Protein AF-A0A519W7D2-F1 (afdb_monomer_lite)

Foldseek 3Di:
DDQDFPPAAPVNCCVVVNAAPDWDDDPQWIWGWHDDPFKIKIFIAGPVSRGTHDIDMDTD

pLDDT: mean 91.52, std 5.04, range [69.0, 96.44]

Radius of gyration: 10.88 Å; chains: 1; bounding box: 26×19×28 Å

Structure (mmCIF, N/CA/C/O backbone):
data_AF-A0A519W7D2-F1
#
_entry.id   AF-A0A519W7D2-F1
#
loop_
_atom_site.group_PDB
_atom_site.id
_atom_site.type_symbol
_atom_site.label_atom_id
_atom_site.label_alt_id
_atom_site.label_comp_id
_atom_site.label_asym_id
_atom_site.label_entity_id
_atom_site.label_seq_id
_atom_site.pdbx_PDB_ins_code
_atom_site.Cartn_x
_atom_site.Cartn_y
_atom_site.Cartn_z
_atom_site.occupancy
_atom_site.B_iso_or_equiv
_atom_site.auth_seq_id
_atom_site.auth_comp_id
_atom_site.auth_asym_id
_atom_site.auth_atom_id
_atom_site.pdbx_PDB_model_num
ATOM 1 N N . MET A 1 1 ? -3.312 9.900 -11.499 1.00 69.00 1 MET A N 1
ATOM 2 C CA . MET A 1 1 ? -4.154 10.046 -10.295 1.00 69.00 1 MET A CA 1
ATOM 3 C C . MET A 1 1 ? -3.351 10.783 -9.236 1.00 69.00 1 MET A C 1
ATOM 5 O O . MET A 1 1 ? -2.153 10.548 -9.147 1.00 69.00 1 MET A O 1
ATOM 9 N N . LEU A 1 2 ? -3.984 11.680 -8.484 1.00 82.19 2 LEU A N 1
ATOM 10 C CA . LEU A 1 2 ? -3.393 12.272 -7.282 1.00 82.19 2 LEU A CA 1
ATOM 11 C C . LEU A 1 2 ? -3.737 11.368 -6.092 1.00 82.19 2 LEU A C 1
ATOM 13 O O . LEU A 1 2 ? -4.906 11.035 -5.910 1.00 82.19 2 LEU A O 1
ATOM 17 N N . ILE A 1 3 ? -2.728 10.940 -5.332 1.00 88.81 3 ILE A N 1
ATOM 18 C CA . ILE A 1 3 ? -2.931 10.205 -4.079 1.00 88.81 3 ILE A CA 1
ATOM 19 C C . ILE A 1 3 ? -3.213 11.246 -2.994 1.00 88.81 3 ILE A C 1
ATOM 21 O O . ILE A 1 3 ? -2.326 12.014 -2.620 1.00 88.81 3 ILE A O 1
ATOM 25 N N . ASN A 1 4 ? -4.449 11.283 -2.502 1.00 92.44 4 ASN A N 1
ATOM 26 C CA . ASN A 1 4 ? -4.886 12.227 -1.482 1.00 92.44 4 ASN A CA 1
ATOM 27 C C . ASN A 1 4 ? -4.855 11.550 -0.111 1.00 92.44 4 ASN A C 1
ATOM 29 O O . ASN A 1 4 ? -5.586 10.589 0.139 1.00 92.44 4 ASN A O 1
ATOM 33 N N . LYS A 1 5 ? -4.016 12.067 0.789 1.00 90.94 5 LYS A N 1
ATOM 34 C CA . LYS A 1 5 ? -3.905 11.551 2.158 1.00 90.94 5 LYS A CA 1
ATOM 35 C C . LYS A 1 5 ? -5.245 11.652 2.894 1.00 90.94 5 LYS A C 1
ATOM 37 O O . LYS A 1 5 ? -5.931 12.666 2.770 1.00 90.94 5 LYS A O 1
ATOM 42 N N . GLY A 1 6 ? -5.612 10.605 3.629 1.00 90.75 6 GLY A N 1
ATOM 43 C CA . GLY A 1 6 ? -6.877 10.498 4.366 1.00 90.75 6 GLY A CA 1
ATOM 44 C C . GLY A 1 6 ? -8.131 10.348 3.494 1.00 90.75 6 GLY A C 1
ATOM 45 O O . GLY A 1 6 ? -9.236 10.334 4.025 1.00 90.75 6 GLY A O 1
ATOM 46 N N . GLN A 1 7 ? -7.992 10.265 2.165 1.00 92.06 7 GLN A N 1
ATOM 47 C CA . GLN A 1 7 ? -9.122 10.109 1.239 1.00 92.06 7 GLN A CA 1
ATOM 48 C C . GLN A 1 7 ? -8.948 8.917 0.304 1.00 92.06 7 GLN A C 1
ATOM 50 O O . GLN A 1 7 ? -9.892 8.172 0.075 1.00 92.06 7 GLN A O 1
ATOM 55 N N . THR A 1 8 ? -7.751 8.744 -0.258 1.00 94.44 8 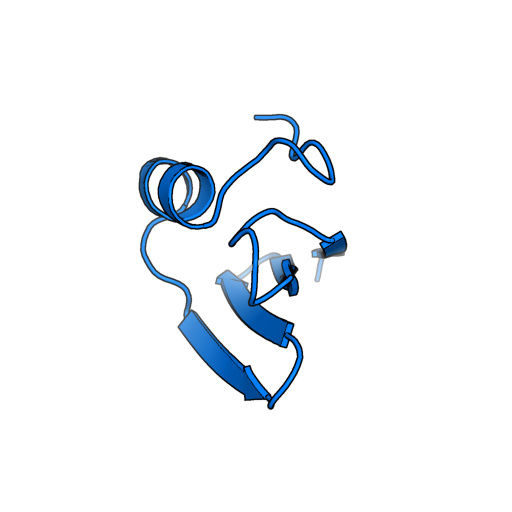THR A N 1
ATOM 56 C CA . THR A 1 8 ? -7.450 7.616 -1.138 1.00 94.44 8 THR A CA 1
ATOM 57 C C . THR A 1 8 ? -7.345 6.344 -0.310 1.00 94.44 8 THR A C 1
ATOM 59 O O . THR A 1 8 ? -6.564 6.289 0.641 1.00 94.44 8 THR A O 1
ATOM 62 N N . THR A 1 9 ? -8.119 5.327 -0.675 1.00 94.56 9 THR A N 1
ATOM 63 C CA . THR A 1 9 ? -8.156 4.040 0.025 1.00 94.56 9 THR A CA 1
ATOM 64 C C . THR A 1 9 ? -7.173 3.039 -0.573 1.00 94.56 9 THR A C 1
ATOM 66 O O . THR A 1 9 ? -6.736 3.173 -1.720 1.00 94.56 9 THR A O 1
ATOM 69 N N . SER A 1 10 ? -6.860 1.984 0.177 1.00 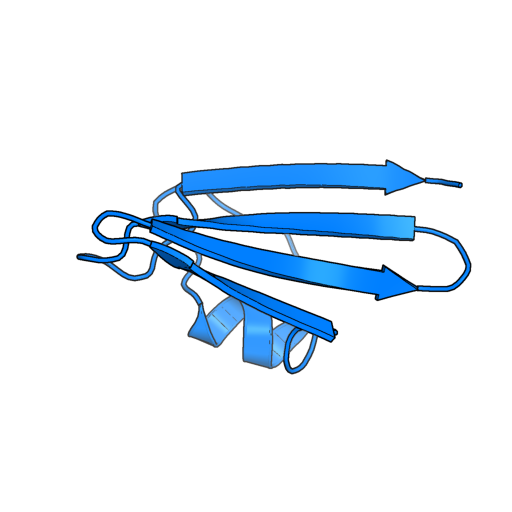93.44 10 SER A N 1
ATOM 70 C CA . SER A 1 10 ? -6.123 0.818 -0.328 1.00 93.44 10 SER A CA 1
ATOM 71 C C . SER A 1 10 ? -6.769 0.223 -1.588 1.00 93.44 10 SER A C 1
ATOM 73 O O . SER A 1 10 ? -6.072 -0.127 -2.540 1.00 93.44 10 SER A O 1
ATOM 75 N N . SER A 1 11 ? -8.104 0.195 -1.649 1.00 93.44 11 SER A N 1
ATOM 76 C CA . SER A 1 11 ? -8.860 -0.299 -2.807 1.00 93.44 11 SER A CA 1
ATOM 77 C C . SER A 1 11 ? -8.680 0.582 -4.044 1.00 93.44 11 SER A C 1
ATOM 79 O O . SER A 1 11 ? -8.482 0.059 -5.140 1.00 93.44 11 SER A O 1
ATOM 81 N N . ASP A 1 12 ? -8.682 1.908 -3.883 1.00 94.25 12 ASP A N 1
ATOM 82 C CA . ASP A 1 12 ? -8.430 2.835 -4.994 1.00 94.25 12 ASP A CA 1
ATOM 83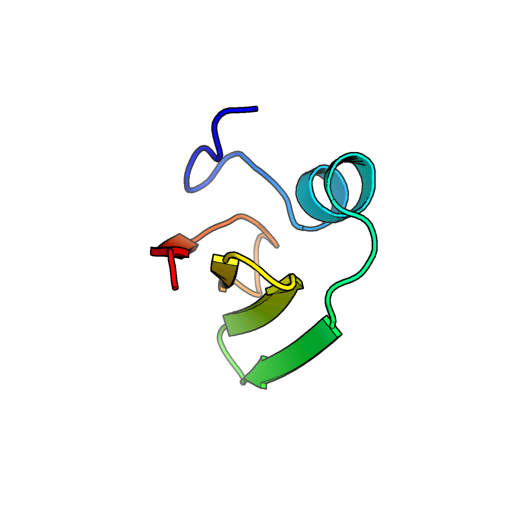 C C . ASP A 1 12 ? -7.025 2.643 -5.572 1.00 94.25 12 ASP A C 1
ATOM 85 O O . ASP A 1 12 ? -6.839 2.642 -6.790 1.00 94.25 12 ASP A O 1
ATOM 89 N N . ILE A 1 13 ? -6.037 2.433 -4.694 1.00 93.75 13 ILE A N 1
ATOM 90 C CA . ILE A 1 13 ? -4.661 2.149 -5.101 1.00 93.75 13 ILE A CA 1
ATOM 91 C C . ILE A 1 13 ? -4.598 0.834 -5.890 1.00 93.75 13 ILE A C 1
ATOM 93 O O . ILE A 1 13 ? -4.010 0.824 -6.971 1.00 93.75 13 ILE A O 1
ATOM 97 N N . VAL A 1 14 ? -5.239 -0.246 -5.423 1.00 94.06 14 VAL A N 1
ATOM 98 C CA . VAL A 1 14 ? -5.252 -1.531 -6.153 1.00 94.06 14 VAL A CA 1
ATOM 99 C C . VAL A 1 14 ? -5.940 -1.406 -7.508 1.00 94.06 14 VAL A C 1
ATOM 101 O O . VAL A 1 14 ? -5.430 -1.922 -8.500 1.00 94.06 14 VAL A O 1
ATOM 104 N N . ASN A 1 15 ? -7.068 -0.700 -7.583 1.00 93.44 15 ASN A N 1
ATOM 105 C CA . ASN A 1 15 ? -7.789 -0.503 -8.841 1.00 93.44 15 ASN A CA 1
ATOM 106 C C . ASN A 1 15 ? -6.943 0.235 -9.889 1.00 93.44 15 ASN A C 1
ATOM 108 O O . ASN A 1 15 ? -7.115 0.013 -11.087 1.00 93.44 15 ASN A O 1
ATOM 112 N N . GLN A 1 16 ? -6.033 1.105 -9.448 1.00 90.69 16 GLN A N 1
ATOM 113 C CA . GLN A 1 16 ? -5.240 1.952 -10.332 1.00 90.69 16 GLN A CA 1
ATOM 114 C C . GLN A 1 16 ? -3.860 1.376 -10.672 1.00 90.69 16 GLN A C 1
ATOM 116 O O . GLN A 1 16 ? -3.413 1.504 -11.813 1.00 90.69 16 GLN A O 1
ATOM 121 N N . PHE A 1 17 ? -3.167 0.804 -9.687 1.00 89.94 17 PHE A N 1
ATOM 122 C CA . PHE A 1 17 ? -1.786 0.326 -9.812 1.00 89.94 17 PHE A CA 1
ATOM 123 C C . PHE A 1 17 ? -1.682 -1.202 -9.861 1.00 89.94 17 PHE A C 1
ATOM 125 O O . PHE A 1 17 ? -0.620 -1.729 -10.185 1.00 89.94 17 PHE A O 1
ATOM 132 N N . GLY A 1 18 ? -2.770 -1.914 -9.569 1.00 92.69 18 GLY A N 1
ATOM 133 C CA . GLY A 1 18 ? -2.743 -3.346 -9.306 1.00 92.69 18 GLY A CA 1
ATOM 134 C C . GLY A 1 18 ? -2.292 -3.662 -7.874 1.00 92.69 18 GLY A C 1
ATOM 135 O O . GLY A 1 18 ? -2.111 -2.760 -7.055 1.00 92.69 18 GLY A O 1
ATOM 136 N N . PRO A 1 19 ? -2.136 -4.952 -7.536 1.00 94.56 19 PRO A N 1
ATOM 137 C CA . PRO A 1 19 ? -1.642 -5.353 -6.224 1.00 94.56 19 PRO A CA 1
ATOM 138 C C . PRO A 1 19 ? -0.179 -4.911 -6.021 1.00 94.56 19 PRO A C 1
ATOM 140 O O . PRO A 1 19 ? 0.589 -4.881 -6.987 1.00 94.56 19 PRO A O 1
ATOM 143 N N . PRO A 1 20 ? 0.238 -4.611 -4.779 1.00 95.62 20 PRO A N 1
ATOM 144 C CA . PRO A 1 20 ? 1.616 -4.229 -4.496 1.00 95.62 20 PRO A CA 1
ATOM 145 C C . PRO A 1 20 ? 2.585 -5.390 -4.728 1.00 95.62 20 PRO A C 1
ATOM 147 O O . PRO A 1 20 ? 2.243 -6.557 -4.525 1.00 95.62 20 PRO A O 1
ATOM 150 N N . THR A 1 21 ? 3.830 -5.061 -5.078 1.00 96.19 21 THR A N 1
ATOM 151 C CA . THR A 1 21 ? 4.932 -6.031 -5.174 1.00 96.19 21 THR A CA 1
ATOM 152 C C . THR A 1 21 ? 5.211 -6.666 -3.813 1.00 96.19 21 THR A C 1
ATOM 154 O O . THR A 1 21 ? 5.430 -7.871 -3.712 1.00 96.19 21 THR A O 1
ATOM 157 N N . MET A 1 22 ? 5.179 -5.854 -2.753 1.00 95.25 22 MET A N 1
ATOM 158 C CA . MET A 1 22 ? 5.354 -6.301 -1.374 1.00 95.25 22 MET A CA 1
ATOM 159 C C . MET A 1 22 ? 4.431 -5.518 -0.442 1.00 95.25 22 MET A C 1
ATOM 161 O O . MET A 1 22 ? 4.236 -4.317 -0.618 1.00 95.25 22 MET A O 1
ATOM 165 N N . ARG A 1 23 ? 3.900 -6.192 0.581 1.00 94.75 23 ARG A N 1
ATOM 166 C CA . ARG A 1 23 ? 3.143 -5.566 1.669 1.00 94.75 23 ARG A CA 1
ATOM 167 C C . ARG A 1 23 ? 3.692 -5.988 3.024 1.00 94.75 23 ARG A C 1
ATOM 169 O O . ARG A 1 23 ? 4.021 -7.159 3.218 1.00 94.75 23 ARG A O 1
ATOM 176 N N . THR A 1 24 ? 3.723 -5.048 3.954 1.00 94.69 24 THR A N 1
ATOM 177 C CA . THR A 1 24 ? 4.100 -5.262 5.35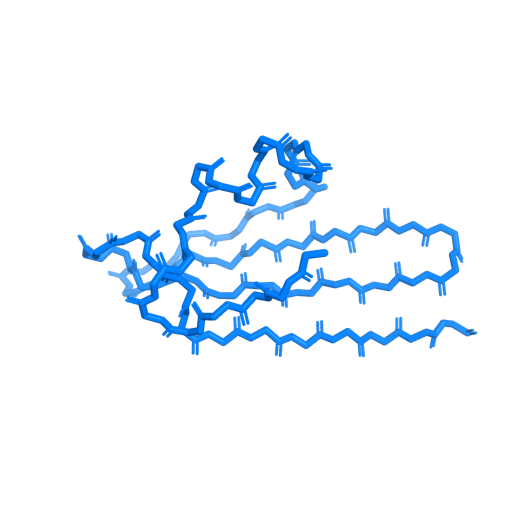0 1.00 94.69 24 THR A CA 1
ATOM 178 C C . THR A 1 24 ? 2.966 -4.755 6.224 1.00 94.69 24 THR A C 1
ATOM 180 O O . THR A 1 24 ? 2.536 -3.618 6.068 1.00 94.69 24 THR A O 1
ATOM 183 N N . ILE A 1 25 ? 2.474 -5.590 7.136 1.00 92.69 25 ILE A N 1
ATOM 184 C CA . ILE A 1 25 ? 1.384 -5.230 8.048 1.00 92.69 25 ILE A CA 1
ATOM 185 C C . ILE A 1 25 ? 1.966 -5.145 9.459 1.00 92.69 25 ILE A C 1
ATOM 187 O O . ILE A 1 25 ? 2.475 -6.132 9.991 1.00 92.69 25 ILE A O 1
ATOM 191 N N . GLU A 1 26 ? 1.897 -3.960 10.051 1.00 90.19 26 GLU A N 1
ATOM 192 C CA . GLU A 1 26 ? 2.222 -3.688 11.449 1.00 90.19 26 GLU A CA 1
ATOM 193 C C . GLU A 1 26 ? 0.930 -3.435 12.237 1.00 90.19 26 GLU A C 1
ATOM 195 O O . GLU A 1 26 ? -0.141 -3.342 11.658 1.00 90.19 26 GLU A O 1
ATOM 200 N N . LYS A 1 27 ? 1.006 -3.321 13.569 1.00 86.50 27 LYS A N 1
ATOM 201 C CA . LYS A 1 27 ? -0.183 -3.158 14.433 1.00 86.50 27 LYS A CA 1
ATOM 202 C C . LYS A 1 27 ? -1.012 -1.897 14.177 1.00 86.50 27 LYS A C 1
ATOM 204 O O . LYS A 1 27 ? -2.145 -1.839 14.639 1.00 86.50 27 LYS A O 1
ATOM 209 N N . THR A 1 28 ? -0.406 -0.869 13.597 1.00 86.75 28 THR A N 1
ATOM 210 C CA . THR A 1 28 ? -1.022 0.456 13.439 1.00 86.75 28 THR A CA 1
ATOM 211 C C . THR A 1 28 ? -1.012 0.930 11.995 1.00 86.75 28 THR A C 1
ATOM 213 O O . THR A 1 28 ? -1.562 1.984 11.699 1.00 86.75 28 THR A O 1
ATOM 216 N N . LYS A 1 29 ? -0.344 0.200 11.099 1.00 90.88 29 LYS A N 1
ATOM 217 C CA . LYS A 1 29 ? -0.167 0.622 9.715 1.00 90.88 29 LYS A CA 1
ATOM 218 C C . LYS A 1 29 ? 0.067 -0.559 8.795 1.00 90.88 29 LYS A C 1
ATOM 220 O O . LYS A 1 29 ? 0.642 -1.575 9.187 1.00 90.88 29 LYS A O 1
ATOM 225 N N . GLU A 1 30 ? -0.300 -0.370 7.543 1.00 94.75 30 GLU A N 1
ATOM 226 C CA . GLU A 1 30 ? 0.054 -1.267 6.456 1.00 94.75 30 GLU A CA 1
ATOM 227 C C . GLU A 1 30 ? 0.900 -0.501 5.437 1.00 94.75 30 GLU A C 1
ATOM 229 O O . GLU A 1 30 ? 0.506 0.561 4.972 1.00 94.75 30 GLU A O 1
ATOM 234 N N . SER A 1 31 ? 2.075 -1.023 5.102 1.00 95.88 31 SER A N 1
ATOM 235 C CA . SER A 1 31 ? 3.000 -0.417 4.144 1.00 95.88 31 SER A CA 1
ATOM 236 C C . SER A 1 31 ? 3.046 -1.254 2.876 1.00 95.88 31 SER A C 1
ATOM 238 O O . SER A 1 31 ? 3.321 -2.455 2.913 1.00 95.88 31 SER A O 1
ATOM 240 N N . TRP A 1 32 ? 2.786 -0.624 1.740 1.00 96.44 32 TRP A N 1
ATOM 241 C CA . TRP A 1 32 ? 2.808 -1.228 0.416 1.00 96.44 32 TRP A CA 1
ATOM 242 C C . TRP A 1 32 ? 3.954 -0.674 -0.411 1.00 96.44 32 TRP A C 1
ATOM 244 O O . TRP A 1 32 ? 4.192 0.532 -0.450 1.00 96.44 32 TRP A O 1
ATOM 254 N N . TYR A 1 33 ? 4.619 -1.570 -1.128 1.00 96.00 33 TYR A N 1
ATOM 255 C CA . TYR A 1 33 ? 5.754 -1.263 -1.979 1.00 96.00 33 TYR A CA 1
ATOM 256 C C . TYR A 1 33 ? 5.458 -1.704 -3.405 1.00 96.00 33 TYR A C 1
ATOM 258 O O . TYR A 1 33 ? 5.071 -2.847 -3.659 1.00 96.00 33 TYR A O 1
ATOM 266 N N . TYR A 1 34 ? 5.679 -0.778 -4.324 1.00 94.56 34 TYR A N 1
ATOM 267 C CA . TYR A 1 34 ? 5.558 -0.946 -5.758 1.00 94.56 34 TYR A CA 1
ATOM 268 C C . TYR A 1 34 ? 6.929 -0.719 -6.377 1.00 94.56 34 TYR A C 1
ATOM 270 O O . TYR A 1 34 ? 7.570 0.310 -6.136 1.00 94.56 34 TYR A O 1
ATOM 278 N N . GLU A 1 35 ? 7.363 -1.671 -7.189 1.00 93.12 35 GLU A N 1
ATOM 279 C CA . GLU A 1 35 ? 8.606 -1.576 -7.937 1.00 93.12 35 GLU A CA 1
ATOM 280 C C . GLU A 1 35 ? 8.343 -1.697 -9.435 1.00 93.12 35 GLU A C 1
ATOM 282 O O . GLU A 1 35 ? 7.602 -2.559 -9.900 1.00 93.12 35 GLU A O 1
ATOM 287 N N . SER A 1 36 ? 8.978 -0.801 -10.182 1.00 88.69 36 SER A N 1
ATOM 288 C CA . SER A 1 36 ? 9.103 -0.844 -11.632 1.00 88.69 36 SER A CA 1
ATOM 289 C C . SER A 1 36 ? 10.566 -0.616 -12.008 1.00 88.69 36 SER A C 1
ATOM 291 O O . SER A 1 36 ? 11.360 -0.157 -11.181 1.00 88.69 36 SER A O 1
ATOM 293 N N . ASP A 1 37 ? 10.917 -0.863 -13.268 1.00 89.56 37 ASP A N 1
ATOM 294 C CA . ASP A 1 37 ? 12.292 -0.696 -13.756 1.00 89.56 37 ASP A CA 1
ATOM 295 C C . ASP A 1 37 ? 12.850 0.714 -13.492 1.00 89.56 37 ASP A C 1
ATOM 297 O O . ASP A 1 37 ? 14.030 0.872 -13.179 1.00 89.56 37 ASP A O 1
ATOM 301 N N . ASN A 1 38 ? 11.981 1.730 -13.525 1.00 89.94 38 ASN A N 1
ATOM 302 C CA . ASN A 1 38 ? 12.367 3.141 -13.478 1.00 89.94 38 ASN A CA 1
ATOM 303 C C . ASN A 1 38 ? 11.997 3.852 -12.166 1.00 89.94 38 ASN A C 1
ATOM 305 O O . ASN A 1 38 ? 12.431 4.982 -11.934 1.00 89.94 38 ASN A O 1
ATOM 309 N N . ALA A 1 39 ? 11.166 3.244 -11.318 1.00 91.50 39 ALA A N 1
ATOM 310 C CA . ALA A 1 39 ? 10.653 3.909 -10.126 1.00 91.50 39 ALA A CA 1
ATOM 311 C C . ALA A 1 39 ? 10.254 2.938 -9.013 1.00 91.50 39 ALA A C 1
ATOM 313 O O . ALA A 1 39 ? 9.743 1.845 -9.260 1.00 91.50 39 ALA A O 1
ATOM 314 N N . LEU A 1 40 ? 10.423 3.413 -7.782 1.00 93.62 40 LEU A N 1
ATOM 315 C CA . LEU A 1 40 ? 9.929 2.803 -6.555 1.00 93.62 40 LEU A CA 1
ATOM 316 C C . LEU A 1 40 ? 8.862 3.712 -5.947 1.00 93.62 40 LEU A C 1
ATOM 318 O O . LEU A 1 40 ? 9.058 4.927 -5.862 1.00 93.62 40 LEU A O 1
ATOM 322 N N . LEU A 1 41 ? 7.761 3.128 -5.490 1.00 93.69 41 LEU A N 1
ATOM 323 C CA . LEU A 1 41 ? 6.697 3.823 -4.772 1.00 93.69 41 LEU A CA 1
ATOM 324 C C . LEU A 1 41 ? 6.380 3.053 -3.489 1.00 93.69 41 LEU A C 1
ATOM 326 O O . LEU A 1 41 ? 6.118 1.857 -3.517 1.00 93.69 41 LEU A O 1
ATOM 330 N N . SER A 1 42 ? 6.409 3.755 -2.363 1.00 95.38 42 SER A N 1
ATOM 331 C CA . SER A 1 42 ? 6.014 3.243 -1.053 1.00 95.38 42 SER A CA 1
ATOM 332 C C . SER A 1 42 ? 4.789 4.017 -0.592 1.00 95.38 42 SER A C 1
ATOM 334 O O . SER A 1 42 ? 4.785 5.247 -0.677 1.00 95.38 42 SER A O 1
ATOM 336 N N . ILE A 1 43 ? 3.770 3.316 -0.110 1.00 95.62 43 ILE A N 1
ATOM 337 C CA . ILE A 1 43 ? 2.513 3.888 0.375 1.00 95.62 43 ILE A CA 1
ATOM 338 C C . ILE A 1 43 ? 2.213 3.274 1.737 1.00 95.62 43 ILE A C 1
ATOM 340 O O . ILE A 1 43 ? 2.165 2.056 1.854 1.00 95.62 43 ILE A O 1
ATOM 344 N N . ASP A 1 44 ? 1.996 4.111 2.738 1.00 96.00 44 ASP A N 1
ATOM 345 C CA . ASP A 1 44 ? 1.562 3.704 4.066 1.00 96.00 44 ASP A CA 1
ATOM 346 C C . ASP A 1 44 ? 0.071 4.010 4.220 1.00 96.00 44 ASP A C 1
ATOM 348 O O . ASP A 1 44 ? -0.403 5.084 3.833 1.00 96.00 44 ASP A O 1
ATOM 352 N N . PHE A 1 45 ? -0.652 3.061 4.796 1.00 95.19 45 PHE A N 1
ATOM 353 C CA . PHE A 1 45 ? -2.068 3.145 5.113 1.00 95.19 45 PHE A CA 1
ATOM 354 C C . PHE A 1 45 ? -2.258 3.094 6.623 1.00 95.19 45 PHE A C 1
ATOM 356 O O . PHE A 1 45 ? -1.612 2.291 7.304 1.00 95.19 45 PHE A O 1
ATOM 363 N N . ASP A 1 46 ? -3.174 3.912 7.135 1.00 91.38 46 ASP A N 1
ATOM 364 C CA . ASP A 1 46 ? -3.679 3.736 8.495 1.00 91.38 46 ASP A CA 1
ATOM 365 C C . ASP A 1 46 ? -4.551 2.482 8.533 1.00 91.38 46 ASP A C 1
ATOM 367 O O . ASP A 1 46 ? -5.459 2.318 7.718 1.00 91.38 46 ASP A O 1
ATOM 371 N N . GLN A 1 47 ? -4.253 1.566 9.456 1.00 79.81 47 GLN A N 1
ATOM 372 C CA . GLN A 1 47 ? -4.909 0.257 9.476 1.00 79.81 47 GLN A CA 1
ATOM 373 C C . GLN A 1 47 ? -6.402 0.349 9.829 1.00 79.81 47 GLN A C 1
ATOM 375 O O . GLN A 1 47 ? -7.185 -0.474 9.352 1.00 79.81 47 GLN A O 1
ATOM 380 N N . ASP A 1 48 ? -6.788 1.346 10.627 1.00 84.38 48 ASP A N 1
ATOM 381 C CA . ASP A 1 48 ? -8.166 1.529 11.092 1.00 84.38 48 ASP A CA 1
ATOM 382 C C . ASP A 1 48 ? -9.100 1.979 9.958 1.00 84.38 48 ASP A C 1
ATOM 384 O O . ASP A 1 48 ? -10.169 1.400 9.766 1.00 84.38 48 ASP A O 1
ATOM 388 N N . ASP A 1 49 ? -8.661 2.955 9.157 1.00 83.69 49 ASP A N 1
ATOM 389 C CA . ASP A 1 49 ? -9.480 3.566 8.101 1.00 83.69 49 ASP A CA 1
ATOM 390 C C . ASP A 1 49 ? -9.122 3.073 6.687 1.00 83.69 49 ASP A C 1
ATOM 392 O O . ASP A 1 49 ? -9.810 3.394 5.719 1.00 83.69 49 ASP A O 1
ATOM 396 N N . GLN A 1 50 ? -8.032 2.311 6.540 1.00 88.62 50 GLN A N 1
ATOM 397 C CA . GLN A 1 50 ? -7.472 1.848 5.261 1.00 88.62 50 GLN A CA 1
ATOM 398 C C . GLN A 1 50 ? -7.240 2.967 4.232 1.00 88.62 50 GLN A C 1
ATOM 400 O O . GLN A 1 50 ? -7.268 2.738 3.016 1.00 88.62 50 GLN A O 1
ATOM 405 N N . THR A 1 51 ? -6.993 4.185 4.711 1.00 94.81 51 THR A N 1
ATOM 406 C CA . THR A 1 51 ? -6.681 5.348 3.878 1.00 94.81 51 THR A CA 1
ATOM 407 C C . THR A 1 51 ? -5.188 5.634 3.884 1.00 94.81 51 THR A C 1
ATOM 409 O O . THR A 1 51 ? -4.474 5.302 4.830 1.00 94.81 51 THR A O 1
ATOM 412 N N . VAL A 1 52 ? -4.693 6.235 2.801 1.00 95.00 52 VAL A N 1
ATOM 413 C CA . VAL A 1 52 ? -3.281 6.605 2.680 1.00 95.00 52 VAL A CA 1
ATOM 414 C C . VAL A 1 52 ? -2.926 7.646 3.738 1.00 95.00 52 VAL A C 1
ATOM 416 O O . VAL A 1 52 ? -3.463 8.755 3.727 1.00 95.00 52 VAL A O 1
ATOM 419 N N . SER A 1 53 ? -1.955 7.331 4.587 1.00 94.56 53 SER A N 1
ATOM 420 C CA . SER A 1 53 ? -1.404 8.240 5.594 1.00 94.56 53 SER A CA 1
ATOM 421 C C . SER A 1 53 ? -0.118 8.908 5.095 1.00 94.56 53 SER A C 1
ATOM 423 O O . SER A 1 53 ? 0.096 10.117 5.262 1.00 94.56 53 SER A O 1
ATOM 425 N N . ALA A 1 54 ? 0.715 8.165 4.365 1.00 93.75 54 ALA A N 1
ATOM 426 C CA . ALA A 1 54 ? 1.922 8.679 3.732 1.00 93.75 54 ALA A CA 1
ATOM 427 C C . ALA A 1 54 ? 2.228 7.963 2.416 1.00 93.75 54 ALA A C 1
ATOM 429 O O . ALA A 1 54 ? 1.818 6.833 2.185 1.00 93.75 54 ALA A O 1
ATOM 430 N N . TYR A 1 55 ? 2.971 8.626 1.534 1.00 93.88 55 TYR A N 1
ATOM 431 C CA . TYR A 1 55 ? 3.559 7.974 0.372 1.00 93.88 55 TYR A CA 1
ATOM 432 C C . TYR A 1 55 ? 4.837 8.695 -0.048 1.00 93.88 55 TYR A C 1
ATOM 434 O O . TYR A 1 55 ? 4.994 9.898 0.178 1.00 93.88 55 TYR A O 1
ATOM 442 N N . GLN A 1 56 ? 5.745 7.953 -0.670 1.00 93.88 56 GLN A N 1
ATOM 443 C CA . GLN A 1 56 ? 6.990 8.464 -1.228 1.00 93.88 56 GLN A CA 1
ATOM 444 C C . GLN A 1 56 ? 7.316 7.733 -2.527 1.00 93.88 56 GLN A C 1
ATOM 446 O O . GLN A 1 56 ? 7.161 6.516 -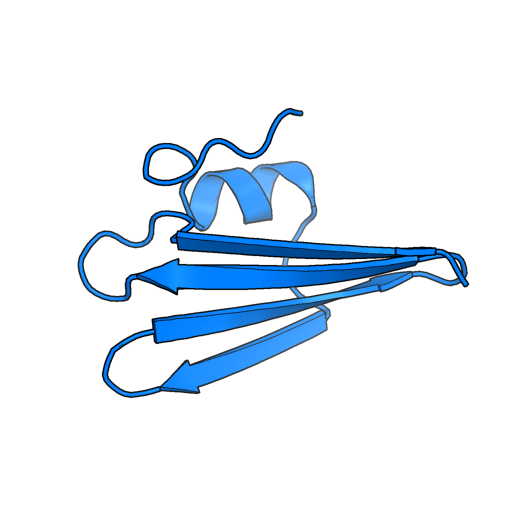2.621 1.00 93.88 56 GLN A O 1
ATOM 451 N N . SER A 1 57 ? 7.802 8.471 -3.519 1.00 91.94 57 SER A N 1
ATOM 452 C CA . SER A 1 57 ? 8.266 7.908 -4.785 1.00 91.94 57 SER A CA 1
ATOM 453 C C . SER A 1 57 ? 9.711 8.296 -5.043 1.00 91.94 57 SER A C 1
ATOM 455 O O . SER A 1 57 ? 10.091 9.448 -4.828 1.00 91.94 57 SER A O 1
ATOM 457 N N . LYS A 1 58 ? 10.496 7.362 -5.570 1.00 92.12 58 LYS A N 1
ATOM 458 C CA . LYS A 1 58 ? 11.869 7.597 -6.007 1.00 92.12 58 LYS A CA 1
ATOM 459 C C . LYS A 1 58 ? 12.028 7.115 -7.444 1.00 92.12 58 LYS A C 1
ATOM 461 O O . LYS A 1 58 ? 11.729 5.961 -7.734 1.00 92.12 58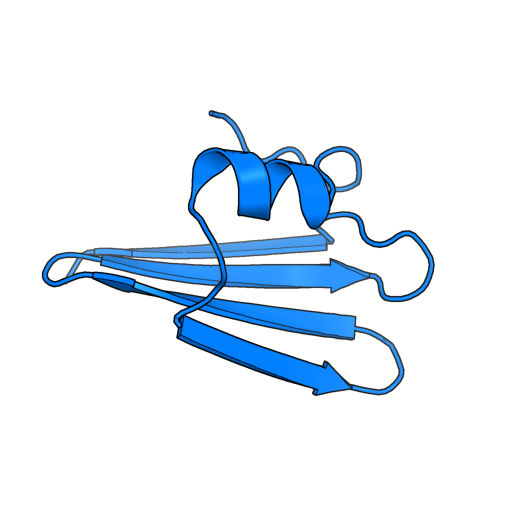 LYS A O 1
ATOM 466 N N . GLN A 1 59 ? 12.513 7.990 -8.319 1.00 88.38 59 GLN A N 1
ATOM 467 C CA . GLN A 1 59 ? 12.980 7.599 -9.650 1.00 88.38 59 GLN A CA 1
ATOM 468 C C . GLN A 1 59 ? 14.398 7.029 -9.540 1.00 88.38 59 GLN A C 1
ATOM 470 O O . GLN A 1 59 ? 15.178 7.484 -8.695 1.00 88.38 59 GLN A O 1
ATOM 475 N N . ARG A 1 60 ? 14.687 5.991 -10.325 1.00 76.00 60 ARG A N 1
ATOM 476 C CA . ARG A 1 60 ? 16.026 5.400 -10.418 1.00 76.00 60 ARG A CA 1
ATOM 477 C C . ARG A 1 60 ? 16.950 6.242 -11.287 1.00 76.00 60 ARG A C 1
ATOM 479 O O . ARG A 1 60 ? 16.458 6.825 -12.276 1.00 76.00 60 ARG A O 1
#

Secondary structure (DSSP, 8-state):
----TTTSBHHHHHHHH-S-SEEEE-SSEEEEEEE-SSEEEEEEEETTT-BEEEEEEEE-

Sequence (60 aa):
MLINKGQTTSSDIVNQFGPPTMRTIEKTKESWYYESDNALLSIDFDQDDQTVSAYQSKQR